Protein AF-A0A4Y2JVG7-F1 (afdb_monomer)

Foldseek 3Di:
DDDDDDDDDDDPPDPDDPDDPVPDPDPQVQLVVQLVVVVVVCVVVVNDDDPDDDDVVSSVVSVVVVVVVVCCVQPVVVVVCQVVVHDDDCPDPCNVVPDPPDPDDPPDDPPPPDPPPDDDDDDDDDDDDD

Radius of gyration: 26.89 Å; Cα contacts (8 Å, |Δi|>4): 43; chains: 1; bounding box: 66×31×99 Å

pLDDT: mean 71.28, std 19.64, range [32.78, 94.44]

Organism: Araneus ventricosus (NCBI:txid182803)

Solvent-accessible surface area (backbone atoms only — not comparable to full-atom values): 8870 Å² total; per-residue (Å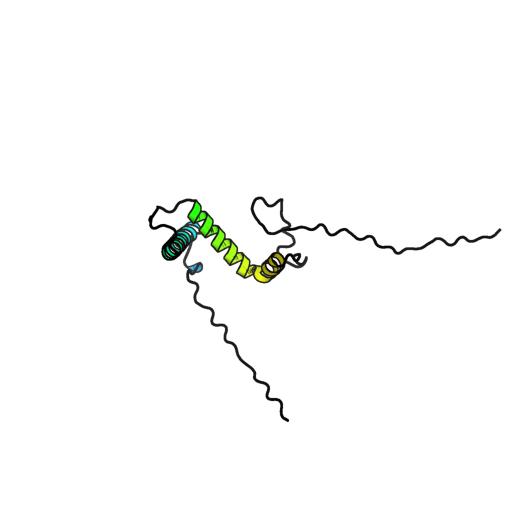²): 134,87,86,80,86,81,84,82,83,79,79,83,79,77,75,81,65,96,71,66,64,89,82,49,96,39,69,70,59,46,27,51,54,44,21,53,51,50,51,52,53,36,40,76,71,68,60,59,88,75,88,68,78,92,50,73,65,44,38,50,50,29,46,51,50,51,51,54,50,54,43,47,76,76,37,45,70,52,52,55,33,46,77,70,73,42,80,75,56,84,86,41,90,65,47,84,64,58,78,66,88,65,89,83,55,94,81,71,85,79,71,80,72,77,83,80,86,74,88,88,85,81,83,83,80,86,78,87,85,134

Secondary structure (DSSP, 8-state):
--------------PPPSS-GGG-S-HHHHHHHHHHHHHHHHHHTTS--------HHHHHHHHHHHHHHHHHHHHHHHHHHHHTTPPPPTTSTTTTT--SS-SS------------------PPP-----

Mean predicted aligned error: 15.97 Å

Structure (mmCIF, N/CA/C/O backbone):
data_AF-A0A4Y2JVG7-F1
#
_entry.id   AF-A0A4Y2JVG7-F1
#
loop_
_atom_site.group_PDB
_atom_site.id
_atom_site.type_symbol
_atom_site.label_atom_id
_atom_site.label_alt_id
_atom_site.label_comp_id
_atom_site.label_asym_id
_atom_site.label_entity_id
_atom_site.label_seq_id
_atom_site.pdbx_PDB_ins_code
_atom_site.Cartn_x
_atom_site.Cartn_y
_atom_site.Cartn_z
_atom_site.occupancy
_atom_site.B_iso_or_equiv
_atom_site.auth_seq_id
_atom_site.auth_comp_id
_atom_site.auth_asym_id
_atom_site.auth_atom_id
_atom_site.pdbx_PDB_model_num
ATOM 1 N N . MET A 1 1 ? -53.979 -2.492 10.052 1.00 49.50 1 MET A N 1
ATOM 2 C CA . MET A 1 1 ? -52.982 -2.193 9.001 1.00 49.50 1 MET A CA 1
ATOM 3 C C . MET A 1 1 ? -51.950 -3.312 9.023 1.00 49.50 1 MET A C 1
ATOM 5 O O . MET A 1 1 ? -51.462 -3.612 10.101 1.00 49.50 1 MET A O 1
ATOM 9 N N . GLN A 1 2 ? -51.713 -4.004 7.905 1.00 56.25 2 GLN A N 1
ATOM 10 C CA . GLN A 1 2 ? -50.769 -5.131 7.835 1.00 56.25 2 GLN A CA 1
ATOM 11 C C . GLN A 1 2 ? -49.367 -4.624 7.487 1.00 56.25 2 GLN A C 1
ATOM 13 O O . GLN A 1 2 ? -49.183 -3.937 6.484 1.00 56.25 2 GLN A O 1
ATOM 18 N N . GLU A 1 3 ? -48.391 -4.964 8.321 1.00 63.50 3 GLU A N 1
ATOM 19 C CA . GLU A 1 3 ? -46.982 -4.636 8.122 1.00 63.50 3 GLU A CA 1
ATOM 20 C C . GLU A 1 3 ? -46.380 -5.598 7.080 1.00 63.50 3 GLU A C 1
ATOM 22 O O . GLU A 1 3 ? -46.311 -6.808 7.295 1.00 63.50 3 GLU A O 1
ATOM 27 N N . LYS A 1 4 ? -45.980 -5.081 5.912 1.00 67.25 4 LYS A N 1
ATOM 28 C CA . LYS A 1 4 ? -45.273 -5.862 4.885 1.00 67.25 4 LYS A CA 1
ATOM 29 C C . LYS A 1 4 ? -43.770 -5.784 5.142 1.00 67.25 4 LYS A C 1
ATOM 31 O O . LYS A 1 4 ? -43.153 -4.756 4.881 1.00 67.25 4 LYS A O 1
ATOM 36 N N . ARG A 1 5 ? -43.169 -6.882 5.609 1.00 63.94 5 ARG A N 1
ATOM 37 C CA . ARG A 1 5 ? -41.706 -7.023 5.662 1.00 63.94 5 ARG A CA 1
ATOM 38 C C . ARG A 1 5 ? -41.156 -7.272 4.259 1.00 63.94 5 ARG A C 1
ATOM 40 O O . ARG A 1 5 ? -41.492 -8.273 3.633 1.00 63.94 5 ARG A O 1
ATOM 47 N N . ILE A 1 6 ? -40.299 -6.372 3.786 1.00 73.44 6 ILE A N 1
ATOM 48 C CA . ILE A 1 6 ? -39.550 -6.527 2.535 1.00 73.44 6 ILE A CA 1
ATOM 49 C C . ILE A 1 6 ? -38.170 -7.076 2.896 1.00 73.44 6 ILE A C 1
ATOM 51 O O . ILE A 1 6 ? -37.412 -6.427 3.613 1.00 73.44 6 ILE A O 1
ATOM 55 N N . VAL A 1 7 ? -37.848 -8.275 2.413 1.00 70.00 7 VAL A N 1
ATOM 56 C CA . VAL A 1 7 ? -36.519 -8.875 2.569 1.00 70.00 7 VAL A CA 1
ATOM 57 C C . VAL A 1 7 ? -35.745 -8.644 1.276 1.00 70.00 7 VAL A C 1
ATOM 59 O O . VAL A 1 7 ? -35.986 -9.310 0.271 1.00 70.00 7 VAL A O 1
ATOM 62 N N . VAL A 1 8 ? -34.825 -7.681 1.290 1.00 76.44 8 VAL A N 1
ATOM 63 C CA . VAL A 1 8 ? -33.941 -7.400 0.153 1.00 76.44 8 VAL A CA 1
ATOM 64 C C . VAL A 1 8 ? -32.735 -8.331 0.232 1.00 76.44 8 VAL A C 1
ATOM 66 O O . VAL A 1 8 ? -31.965 -8.273 1.187 1.00 76.44 8 VAL A O 1
ATOM 69 N N . HIS A 1 9 ? -32.567 -9.188 -0.773 1.00 63.81 9 HIS A N 1
ATOM 70 C CA . HIS A 1 9 ? -31.350 -9.976 -0.936 1.00 63.81 9 HIS A CA 1
ATOM 71 C C . HIS A 1 9 ? -30.361 -9.150 -1.757 1.00 63.81 9 HIS A C 1
ATOM 73 O O . HIS A 1 9 ? -30.494 -9.032 -2.972 1.00 63.81 9 HIS A O 1
ATOM 79 N N . THR A 1 10 ? -29.384 -8.539 -1.094 1.00 67.94 10 THR A N 1
ATOM 80 C CA . THR A 1 10 ? -28.276 -7.863 -1.773 1.00 67.94 10 THR A CA 1
ATOM 81 C C . THR A 1 10 ? -27.216 -8.900 -2.131 1.00 67.94 10 THR A C 1
ATOM 83 O O . THR A 1 10 ? -26.487 -9.372 -1.257 1.00 67.94 10 THR A O 1
ATOM 86 N N . ALA A 1 11 ? -27.127 -9.273 -3.405 1.00 68.38 11 ALA A N 1
ATOM 87 C CA . ALA A 1 11 ? -25.983 -10.024 -3.901 1.00 68.38 11 ALA A CA 1
ATOM 88 C C . ALA A 1 11 ? -24.761 -9.091 -3.935 1.00 68.38 11 ALA A C 1
ATOM 90 O O . ALA A 1 11 ? -24.757 -8.096 -4.658 1.00 68.38 11 ALA A O 1
ATOM 91 N N . ILE A 1 12 ? -23.735 -9.394 -3.137 1.00 68.25 12 ILE A N 1
ATOM 92 C CA . ILE A 1 12 ? -22.438 -8.720 -3.235 1.00 68.25 12 ILE A CA 1
ATOM 93 C C . ILE A 1 12 ? -21.729 -9.332 -4.442 1.00 68.25 12 ILE A C 1
ATOM 95 O O . ILE A 1 12 ? -21.134 -10.405 -4.339 1.00 68.25 12 ILE A O 1
ATOM 99 N N . VAL A 1 13 ? -21.835 -8.679 -5.597 1.00 67.44 13 VAL A N 1
ATOM 100 C CA . VAL A 1 13 ? -20.993 -9.002 -6.750 1.00 67.44 13 VAL A CA 1
ATOM 101 C C . VAL A 1 13 ? -19.580 -8.569 -6.379 1.00 67.44 13 VAL A C 1
ATOM 103 O O . VAL A 1 13 ? -19.334 -7.391 -6.131 1.00 67.44 13 VAL A O 1
ATOM 106 N N . LYS A 1 14 ? -18.666 -9.530 -6.242 1.00 67.38 14 LYS A N 1
ATOM 107 C CA . LYS A 1 14 ? -17.244 -9.219 -6.122 1.00 67.38 14 LYS A CA 1
ATOM 108 C C . LYS A 1 14 ? -16.735 -8.962 -7.532 1.00 67.38 14 LYS A C 1
ATOM 110 O O . LYS A 1 14 ? -16.762 -9.882 -8.342 1.00 67.38 14 LYS A O 1
ATOM 115 N N . ASP A 1 15 ? -16.328 -7.730 -7.813 1.00 74.25 15 ASP A N 1
ATOM 116 C CA . ASP A 1 15 ? -15.640 -7.415 -9.061 1.00 74.25 15 ASP A CA 1
ATOM 117 C C . ASP A 1 15 ? -14.340 -8.220 -9.149 1.00 74.25 15 ASP A C 1
ATOM 119 O O . ASP A 1 15 ? -13.631 -8.392 -8.148 1.00 74.25 15 ASP A O 1
ATOM 123 N N . ASP A 1 16 ? -14.027 -8.710 -10.348 1.00 75.94 16 ASP A N 1
ATOM 124 C CA . ASP A 1 16 ? -12.757 -9.382 -10.592 1.00 75.94 16 ASP A CA 1
ATOM 125 C C . ASP A 1 16 ? -11.599 -8.401 -10.338 1.00 75.94 16 ASP A C 1
ATOM 127 O O . ASP A 1 16 ? -11.632 -7.252 -10.800 1.00 75.94 16 ASP A O 1
ATOM 131 N N . PRO A 1 17 ? -10.557 -8.815 -9.595 1.00 78.25 17 PRO A N 1
ATOM 132 C CA . PRO A 1 17 ? -9.455 -7.927 -9.273 1.00 78.25 17 PRO A CA 1
ATOM 133 C C . PRO A 1 17 ? -8.698 -7.535 -10.545 1.00 78.25 17 PRO A C 1
ATOM 135 O O . PRO A 1 17 ? -8.328 -8.383 -11.355 1.00 78.25 17 PRO A O 1
ATOM 138 N N . LEU A 1 18 ? -8.383 -6.241 -10.677 1.00 77.62 18 LEU A N 1
ATOM 139 C CA . LEU A 1 18 ? -7.604 -5.707 -11.804 1.00 77.62 18 LEU A CA 1
ATOM 140 C C . LEU A 1 18 ? -6.251 -6.425 -11.975 1.00 77.62 18 LEU A C 1
ATOM 142 O O . LEU A 1 18 ? -5.752 -6.572 -13.090 1.00 77.62 18 LEU A O 1
ATOM 146 N N . ILE A 1 19 ? -5.654 -6.865 -10.863 1.00 84.88 19 ILE A N 1
ATOM 147 C CA . ILE A 1 19 ? -4.429 -7.663 -10.839 1.00 84.88 19 ILE A CA 1
ATOM 148 C C . ILE A 1 19 ? -4.676 -8.893 -9.968 1.00 84.88 19 ILE A C 1
ATOM 150 O O . ILE A 1 19 ? -4.742 -8.796 -8.744 1.00 84.88 19 ILE A O 1
ATOM 154 N N . ASP A 1 20 ? -4.771 -10.055 -10.606 1.00 86.88 20 ASP A N 1
ATOM 155 C CA . ASP A 1 20 ? -4.831 -11.339 -9.913 1.00 86.88 20 ASP A CA 1
ATOM 156 C C . ASP A 1 20 ? -3.431 -11.757 -9.436 1.00 86.88 20 ASP A C 1
ATOM 158 O O . ASP A 1 20 ? -2.563 -12.136 -10.229 1.00 86.88 20 ASP A O 1
ATOM 162 N N . ILE A 1 21 ? -3.226 -11.683 -8.119 1.00 88.31 21 ILE A N 1
ATOM 163 C CA . ILE A 1 21 ? -1.964 -11.997 -7.437 1.00 88.31 21 ILE A CA 1
ATOM 164 C C . ILE A 1 21 ? -1.564 -13.462 -7.659 1.00 88.31 21 ILE A C 1
ATOM 166 O O . ILE A 1 21 ? -0.374 -13.758 -7.767 1.00 88.31 21 ILE A O 1
ATOM 170 N N . SER A 1 22 ? -2.535 -14.375 -7.785 1.00 88.50 22 SER A N 1
ATOM 171 C CA . SER A 1 22 ? -2.281 -15.820 -7.894 1.00 88.50 22 SER A CA 1
ATOM 172 C C . SER A 1 22 ? -1.490 -16.199 -9.152 1.00 88.50 22 SER A C 1
ATOM 174 O O . SER A 1 22 ? -0.816 -17.227 -9.197 1.00 88.50 22 SER A O 1
ATOM 176 N N . ARG A 1 23 ? -1.499 -15.325 -10.165 1.00 90.00 23 ARG A N 1
ATOM 177 C CA . ARG A 1 23 ? -0.779 -15.502 -11.434 1.00 90.00 23 ARG A CA 1
ATOM 178 C C . ARG A 1 23 ? 0.708 -15.165 -11.340 1.00 90.00 23 ARG A C 1
ATOM 180 O O . ARG A 1 23 ? 1.451 -15.385 -12.301 1.00 90.00 23 ARG A O 1
ATOM 187 N N . PHE A 1 24 ? 1.159 -14.612 -10.216 1.00 91.38 24 PHE A N 1
ATOM 188 C CA . PHE A 1 24 ? 2.535 -14.180 -10.017 1.00 91.38 24 PHE A CA 1
ATOM 189 C C . PHE A 1 24 ? 3.268 -15.121 -9.066 1.00 91.38 24 PHE A C 1
ATOM 191 O O . PHE A 1 24 ? 2.940 -15.229 -7.895 1.00 91.38 24 PHE A O 1
ATOM 198 N N . ASN A 1 25 ? 4.344 -15.735 -9.558 1.00 90.38 25 ASN A N 1
ATOM 199 C CA . ASN A 1 25 ? 5.230 -16.577 -8.746 1.00 90.38 25 ASN A CA 1
ATOM 200 C C . ASN A 1 25 ? 6.436 -15.804 -8.163 1.00 90.38 25 ASN A C 1
ATOM 202 O O . ASN A 1 25 ? 7.400 -16.387 -7.681 1.00 90.38 25 ASN A O 1
ATOM 206 N N . SER A 1 26 ? 6.451 -14.473 -8.289 1.00 93.75 26 SER A N 1
ATOM 207 C CA . SER A 1 26 ? 7.543 -13.623 -7.805 1.00 93.75 26 SER A CA 1
ATOM 208 C C . SER A 1 26 ? 7.005 -12.265 -7.388 1.00 93.75 26 SER A C 1
ATOM 210 O O . SER A 1 26 ? 6.391 -11.564 -8.198 1.00 93.75 26 SER A O 1
ATOM 212 N N . LEU A 1 27 ? 7.312 -11.868 -6.150 1.00 92.12 27 LEU A N 1
ATOM 213 C CA . LEU A 1 27 ? 6.976 -10.547 -5.628 1.00 92.12 27 LEU A CA 1
ATOM 214 C C . LEU A 1 27 ? 7.578 -9.443 -6.503 1.00 92.12 27 LEU A C 1
ATOM 216 O O . LEU A 1 27 ? 6.882 -8.515 -6.890 1.00 92.12 27 LEU A O 1
ATOM 220 N N . THR A 1 28 ? 8.841 -9.569 -6.914 1.00 92.62 28 THR A N 1
ATOM 221 C CA . THR A 1 28 ? 9.490 -8.578 -7.785 1.00 92.62 28 THR A CA 1
ATOM 222 C C . THR A 1 28 ? 8.754 -8.411 -9.114 1.00 92.62 28 THR A C 1
ATOM 224 O O . THR A 1 28 ? 8.622 -7.294 -9.613 1.00 92.62 28 THR A O 1
ATOM 227 N N . ARG A 1 29 ? 8.253 -9.510 -9.696 1.00 93.00 29 ARG A N 1
ATOM 228 C CA . ARG A 1 29 ? 7.472 -9.457 -10.939 1.00 93.00 29 ARG A CA 1
ATOM 229 C C . ARG A 1 29 ? 6.129 -8.764 -10.720 1.00 93.00 29 ARG A C 1
ATOM 231 O O . ARG A 1 29 ? 5.763 -7.928 -11.541 1.00 93.00 29 ARG A O 1
ATOM 238 N N . LEU A 1 30 ? 5.440 -9.082 -9.623 1.00 94.44 30 LEU A N 1
ATOM 239 C CA . LEU A 1 30 ? 4.197 -8.418 -9.229 1.00 94.44 30 LEU A CA 1
ATOM 240 C C . LEU A 1 30 ? 4.416 -6.908 -9.071 1.00 94.44 30 LEU A C 1
ATOM 242 O O . LEU A 1 30 ? 3.757 -6.125 -9.747 1.00 94.44 30 LEU A O 1
ATOM 246 N N . LEU A 1 31 ? 5.401 -6.507 -8.262 1.00 93.38 31 LEU A N 1
ATOM 247 C CA . LEU A 1 31 ? 5.705 -5.101 -7.989 1.00 93.38 31 LEU A CA 1
ATOM 248 C C . LEU A 1 31 ? 6.032 -4.321 -9.262 1.00 93.38 31 LEU A C 1
ATOM 250 O O . LEU A 1 31 ? 5.536 -3.214 -9.439 1.00 93.38 31 LEU A O 1
ATOM 254 N N . ARG A 1 32 ? 6.807 -4.901 -10.188 1.00 92.12 32 ARG A N 1
ATOM 255 C CA . ARG A 1 32 ? 7.106 -4.256 -11.477 1.00 92.12 32 ARG A CA 1
ATOM 256 C C . ARG A 1 32 ? 5.852 -4.033 -12.317 1.00 92.12 32 ARG A C 1
ATOM 258 O O . ARG A 1 32 ? 5.672 -2.943 -12.849 1.00 92.12 32 ARG A O 1
ATOM 265 N N . VAL A 1 33 ? 4.988 -5.044 -12.439 1.00 92.00 33 VAL A N 1
ATOM 266 C CA . VAL A 1 33 ? 3.741 -4.924 -13.214 1.00 92.00 33 VAL A CA 1
ATOM 267 C C . VAL A 1 33 ? 2.807 -3.894 -12.584 1.00 92.00 33 VAL A C 1
ATOM 269 O O . VAL A 1 33 ? 2.276 -3.041 -13.291 1.00 92.00 33 VAL A O 1
ATOM 272 N N . THR A 1 34 ? 2.661 -3.915 -11.260 1.00 92.94 34 THR A N 1
ATOM 273 C CA . THR A 1 34 ? 1.868 -2.919 -10.535 1.00 92.94 34 THR A CA 1
ATOM 274 C C . THR A 1 34 ? 2.443 -1.513 -10.700 1.00 92.94 34 THR A C 1
ATOM 276 O O . THR A 1 34 ? 1.686 -0.593 -10.981 1.00 92.94 34 THR A O 1
ATOM 279 N N . ALA A 1 35 ? 3.762 -1.336 -10.617 1.00 91.62 35 ALA A N 1
ATOM 280 C CA . ALA A 1 35 ? 4.406 -0.039 -10.814 1.00 91.62 35 ALA A CA 1
ATOM 281 C C . ALA A 1 35 ? 4.157 0.520 -12.227 1.00 91.62 35 ALA A C 1
ATOM 283 O O . ALA A 1 35 ? 3.831 1.696 -12.375 1.00 91.62 35 ALA A O 1
ATOM 284 N N . TYR A 1 36 ? 4.208 -0.321 -13.268 1.00 89.75 36 TYR A N 1
ATOM 285 C CA . TYR A 1 36 ? 3.822 0.098 -14.621 1.00 89.75 36 TYR A CA 1
ATOM 286 C C . TYR A 1 36 ? 2.345 0.498 -14.720 1.00 89.75 36 TYR A C 1
ATOM 288 O O . TYR A 1 36 ? 2.031 1.493 -15.375 1.00 89.75 36 TYR A O 1
ATOM 296 N N . ALA A 1 37 ? 1.445 -0.238 -14.065 1.00 89.56 37 ALA A N 1
ATOM 297 C CA . ALA A 1 37 ? 0.026 0.105 -14.031 1.00 89.56 37 ALA A CA 1
ATOM 298 C C . ALA A 1 37 ? -0.221 1.445 -13.312 1.00 89.56 37 ALA A C 1
ATOM 300 O O . ALA A 1 37 ? -0.957 2.287 -13.823 1.00 89.56 37 ALA A O 1
ATOM 301 N N . LEU A 1 38 ? 0.438 1.684 -12.174 1.00 87.44 38 LEU A N 1
ATOM 302 C CA . LEU A 1 38 ? 0.349 2.944 -11.428 1.00 87.44 38 LEU A CA 1
ATOM 303 C C . LEU A 1 38 ? 0.911 4.124 -12.228 1.00 87.44 38 LEU A C 1
ATOM 305 O O . LEU A 1 38 ? 0.271 5.171 -12.302 1.00 87.44 38 LEU A O 1
ATOM 309 N N . LEU A 1 39 ? 2.051 3.940 -12.901 1.00 86.06 39 LEU A N 1
ATOM 310 C CA . LEU A 1 39 ? 2.606 4.936 -13.819 1.00 86.06 39 LEU A CA 1
ATOM 311 C C . LEU A 1 39 ? 1.631 5.268 -14.948 1.00 86.06 39 LEU A C 1
ATOM 313 O O . LEU A 1 39 ? 1.432 6.437 -15.271 1.00 86.06 39 LEU A O 1
ATOM 317 N N . PHE A 1 40 ? 1.010 4.252 -15.546 1.00 85.75 40 PHE A N 1
ATOM 318 C CA . PHE A 1 40 ? 0.014 4.453 -16.592 1.00 85.75 40 PHE A CA 1
ATOM 319 C C . PHE A 1 40 ? -1.188 5.257 -16.078 1.00 85.75 40 PHE A C 1
ATOM 321 O O . PHE A 1 40 ? -1.571 6.245 -16.701 1.00 85.75 40 PHE A O 1
ATOM 328 N N . LEU A 1 41 ? -1.724 4.908 -14.906 1.00 85.94 41 LEU A N 1
ATOM 329 C CA . LEU A 1 41 ? -2.806 5.660 -14.265 1.00 85.94 41 LEU A CA 1
ATOM 330 C C . LEU A 1 41 ? -2.394 7.107 -13.947 1.00 85.94 41 LEU A C 1
ATOM 332 O O . LEU A 1 41 ? -3.174 8.035 -14.158 1.00 85.94 41 LEU A O 1
ATOM 336 N N . GLY A 1 42 ? -1.155 7.323 -13.500 1.00 83.25 42 GLY A N 1
ATOM 337 C CA . GLY A 1 42 ? -0.590 8.655 -13.277 1.00 83.25 42 GLY A CA 1
ATOM 338 C C . GLY A 1 42 ? -0.538 9.497 -14.555 1.00 83.25 42 GLY A C 1
ATOM 339 O O . GLY A 1 42 ? -0.916 10.670 -14.526 1.00 83.25 42 GLY A O 1
ATOM 340 N N . LYS A 1 43 ? -0.158 8.886 -15.685 1.00 81.81 43 LYS A N 1
ATOM 341 C CA . LYS A 1 43 ? -0.167 9.536 -17.006 1.00 81.81 43 LYS A CA 1
ATOM 342 C C . LYS A 1 43 ? -1.575 9.925 -17.446 1.00 81.81 43 LYS A C 1
ATOM 344 O O . LYS A 1 43 ? -1.758 11.034 -17.940 1.00 81.81 43 LYS A O 1
ATOM 349 N N . LEU A 1 44 ? -2.572 9.063 -17.221 1.00 81.12 44 LEU A N 1
ATOM 350 C CA . LEU A 1 44 ? -3.976 9.404 -17.487 1.00 81.12 44 LEU A CA 1
ATOM 351 C C . LEU A 1 44 ? -4.450 10.588 -16.629 1.00 81.12 44 LEU A C 1
ATOM 353 O O . LEU A 1 44 ? -5.236 11.408 -17.090 1.00 81.12 44 LEU A O 1
ATOM 357 N N . GLY A 1 45 ? -3.936 10.709 -15.402 1.00 76.81 45 GLY A N 1
ATOM 358 C CA . GLY A 1 45 ? -4.217 11.815 -14.484 1.00 76.81 45 GLY A CA 1
ATOM 359 C C . GLY A 1 45 ? -3.407 13.098 -14.721 1.00 76.81 45 GLY A C 1
ATOM 360 O O . GLY A 1 45 ? -3.402 13.964 -13.849 1.00 76.81 45 GLY A O 1
ATOM 361 N N . GLY A 1 46 ? -2.683 13.224 -15.842 1.00 74.62 46 GLY A N 1
ATOM 362 C CA . GLY A 1 46 ? -1.907 14.423 -16.189 1.00 74.62 46 GLY A CA 1
ATOM 363 C C . GLY A 1 46 ? -0.570 14.579 -15.451 1.00 74.62 46 GLY A C 1
ATOM 364 O O . GLY A 1 46 ? 0.083 15.618 -15.571 1.00 74.62 46 GLY A O 1
ATOM 365 N N . LYS A 1 47 ? -0.119 13.564 -14.701 1.00 66.19 47 LYS A N 1
ATOM 366 C CA . LYS A 1 47 ? 1.172 13.585 -13.998 1.00 66.19 47 LYS A CA 1
ATOM 367 C C . LYS A 1 47 ? 2.306 13.214 -14.958 1.00 66.19 47 LYS A C 1
ATOM 369 O O . LYS A 1 47 ? 2.769 12.082 -14.974 1.00 66.19 47 LYS A O 1
ATOM 374 N N . SER A 1 48 ? 2.776 14.202 -15.721 1.00 61.44 48 SER A N 1
ATOM 375 C CA . SER A 1 48 ? 3.927 14.139 -16.641 1.00 61.44 48 SER A CA 1
ATOM 376 C C . SER A 1 48 ? 3.810 13.144 -17.812 1.00 61.44 48 SER A C 1
ATOM 378 O O . SER A 1 48 ? 3.302 12.033 -17.700 1.00 61.44 48 SER A O 1
ATOM 380 N N . THR A 1 49 ? 4.311 13.547 -18.978 1.00 59.00 49 THR A N 1
ATOM 381 C CA . THR A 1 49 ? 4.249 12.775 -20.232 1.00 59.00 49 THR A CA 1
ATOM 382 C C . THR A 1 49 ? 5.505 11.945 -20.499 1.00 59.00 49 THR A C 1
ATOM 384 O O . THR A 1 49 ? 5.559 11.218 -21.492 1.00 59.00 49 THR A O 1
ATOM 387 N N . GLN A 1 50 ? 6.525 12.025 -19.638 1.00 60.41 50 GLN A N 1
ATOM 388 C CA . GLN A 1 50 ? 7.767 11.297 -19.867 1.00 60.41 50 GLN A CA 1
ATOM 389 C C . GLN A 1 50 ? 7.600 9.820 -19.507 1.00 60.41 50 GLN A C 1
ATOM 391 O O . GLN A 1 50 ? 7.296 9.435 -18.379 1.00 60.41 50 GLN A O 1
ATOM 396 N N . THR A 1 51 ? 7.794 8.966 -20.508 1.00 59.88 51 THR A N 1
ATOM 397 C CA . THR A 1 51 ? 7.959 7.528 -20.313 1.00 59.88 51 THR A CA 1
ATOM 398 C C . THR A 1 51 ? 9.375 7.282 -19.817 1.00 59.88 51 THR A C 1
ATOM 400 O O . THR A 1 51 ? 10.287 7.063 -20.607 1.00 59.88 51 THR A O 1
ATOM 403 N N . CYS A 1 52 ? 9.558 7.369 -18.505 1.00 63.03 52 CYS A N 1
ATOM 404 C CA . CYS A 1 52 ? 10.822 7.033 -17.867 1.00 63.03 52 CYS A CA 1
ATOM 405 C C . CYS A 1 52 ? 10.916 5.518 -17.605 1.00 63.03 52 CYS A C 1
ATOM 407 O O . CYS A 1 52 ? 9.885 4.850 -17.455 1.00 63.03 52 CYS A O 1
ATOM 409 N N . PRO A 1 53 ? 12.137 4.956 -17.543 1.00 74.62 53 PRO A N 1
ATOM 410 C CA . PRO A 1 53 ? 12.363 3.626 -16.988 1.00 74.62 53 PRO A CA 1
ATOM 411 C C . PRO A 1 53 ? 11.815 3.527 -15.560 1.00 74.62 53 PRO A C 1
ATOM 413 O O . PRO A 1 53 ? 11.773 4.526 -14.848 1.00 74.62 53 PRO A O 1
ATOM 416 N N . LEU A 1 54 ? 11.430 2.320 -15.138 1.00 79.31 54 LEU A N 1
ATOM 417 C CA . LEU A 1 54 ? 10.975 2.061 -13.772 1.00 79.31 54 LEU A CA 1
ATOM 418 C C . LEU A 1 54 ? 12.101 2.422 -12.783 1.00 79.31 54 LEU A C 1
ATOM 420 O O . LEU A 1 54 ? 13.155 1.780 -12.805 1.00 79.31 54 LEU A O 1
ATOM 424 N N . VAL A 1 55 ? 11.906 3.439 -11.943 1.00 85.00 55 VAL A N 1
ATOM 425 C CA . VAL A 1 55 ? 12.860 3.831 -10.898 1.00 85.00 55 VAL A CA 1
ATOM 426 C C . VAL A 1 55 ? 12.505 3.077 -9.607 1.00 85.00 55 VAL A C 1
ATOM 428 O O . VAL A 1 55 ? 11.455 2.445 -9.463 1.00 85.00 55 VAL A O 1
ATOM 431 N N . ALA A 1 56 ? 13.424 3.071 -8.641 1.00 87.06 56 ALA A N 1
ATOM 432 C CA . ALA A 1 56 ? 13.186 2.449 -7.340 1.00 87.06 56 ALA A CA 1
ATOM 433 C C . ALA A 1 56 ? 11.968 3.052 -6.611 1.00 87.06 56 ALA A C 1
ATOM 435 O O . ALA A 1 56 ? 11.307 2.346 -5.854 1.00 87.06 56 ALA A O 1
ATOM 436 N N . ALA A 1 57 ? 11.654 4.328 -6.863 1.00 87.06 57 ALA A N 1
ATOM 437 C CA . ALA A 1 57 ? 10.535 5.023 -6.237 1.00 87.06 57 ALA A CA 1
ATOM 438 C C . ALA A 1 57 ? 9.179 4.411 -6.622 1.00 87.06 57 ALA A C 1
ATOM 440 O O . ALA A 1 57 ? 8.361 4.160 -5.741 1.00 87.06 57 ALA A O 1
ATOM 441 N N . GLU A 1 58 ? 8.959 4.097 -7.900 1.00 88.00 58 GLU A N 1
ATOM 442 C CA . GLU A 1 58 ? 7.701 3.505 -8.367 1.00 88.00 58 GLU A CA 1
ATOM 443 C C . GLU A 1 58 ? 7.540 2.063 -7.879 1.00 88.00 58 GLU A C 1
ATOM 445 O O . GLU A 1 58 ? 6.427 1.616 -7.606 1.00 88.00 58 GLU A O 1
ATOM 450 N N . ILE A 1 59 ? 8.647 1.330 -7.723 1.00 91.25 59 ILE A N 1
ATOM 451 C CA . ILE A 1 59 ? 8.619 -0.004 -7.110 1.00 91.25 59 ILE A CA 1
ATOM 452 C C . ILE A 1 59 ? 8.213 0.102 -5.635 1.00 91.25 59 ILE A C 1
ATOM 454 O O . ILE A 1 59 ? 7.375 -0.677 -5.184 1.00 91.25 59 ILE A O 1
ATOM 458 N N . SER A 1 60 ? 8.762 1.069 -4.893 1.00 90.75 60 SER A N 1
ATOM 459 C CA . SER A 1 60 ? 8.368 1.316 -3.500 1.00 90.75 60 SER A CA 1
ATOM 460 C C . SER A 1 60 ? 6.908 1.761 -3.374 1.00 90.75 60 SER A C 1
ATOM 462 O O . SER A 1 60 ? 6.221 1.330 -2.452 1.00 90.75 60 SER A O 1
ATOM 464 N N . GLU A 1 61 ? 6.404 2.572 -4.306 1.00 89.88 61 GLU A N 1
ATOM 465 C CA . GLU A 1 61 ? 4.988 2.959 -4.339 1.00 89.88 61 GLU A CA 1
ATOM 466 C C . GLU A 1 61 ? 4.079 1.747 -4.599 1.00 89.88 61 GLU A C 1
ATOM 468 O O . GLU A 1 61 ? 3.061 1.572 -3.927 1.00 89.88 61 GLU A O 1
ATOM 473 N N . ALA A 1 62 ? 4.470 0.862 -5.521 1.00 91.88 62 ALA A N 1
ATOM 474 C CA . ALA A 1 62 ? 3.752 -0.383 -5.775 1.00 91.88 62 ALA A CA 1
ATOM 475 C C . ALA A 1 62 ? 3.754 -1.325 -4.560 1.00 91.88 62 ALA A C 1
ATOM 477 O O . ALA A 1 62 ? 2.755 -1.993 -4.291 1.00 91.88 62 ALA A O 1
ATOM 478 N N . GLU A 1 63 ? 4.852 -1.375 -3.808 1.00 92.88 63 GLU A N 1
ATOM 479 C CA . GLU A 1 63 ? 4.931 -2.143 -2.563 1.00 92.88 63 GLU A CA 1
ATOM 480 C C . GLU A 1 63 ? 3.991 -1.571 -1.498 1.00 92.88 63 GLU A C 1
ATOM 482 O O . GLU A 1 63 ? 3.210 -2.307 -0.890 1.00 92.88 63 GLU A O 1
ATOM 487 N N . GLU A 1 64 ? 4.001 -0.249 -1.315 1.00 91.06 64 GLU A N 1
ATOM 488 C CA . GLU A 1 64 ? 3.111 0.429 -0.375 1.00 91.06 64 GLU A CA 1
ATOM 489 C C 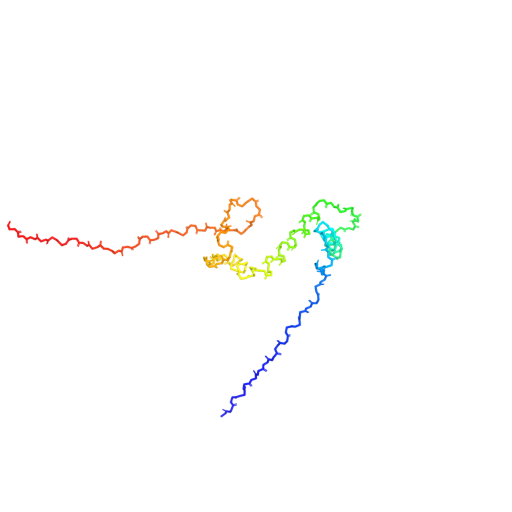. GLU A 1 64 ? 1.635 0.233 -0.749 1.00 91.06 64 GLU A C 1
ATOM 491 O O . GLU A 1 64 ? 0.790 0.042 0.131 1.00 91.06 64 GLU A O 1
ATOM 496 N N . PHE A 1 65 ? 1.315 0.238 -2.046 1.00 91.31 65 PHE A N 1
ATOM 497 C CA . PHE A 1 65 ? -0.022 -0.065 -2.546 1.00 91.31 65 PHE A CA 1
ATOM 498 C C . PHE A 1 65 ? -0.495 -1.448 -2.081 1.00 91.31 65 PHE A C 1
ATOM 500 O O . PHE A 1 65 ? -1.554 -1.554 -1.457 1.00 91.31 65 PHE A O 1
ATOM 507 N N . TRP A 1 66 ? 0.301 -2.496 -2.315 1.00 92.06 66 TRP A N 1
ATOM 508 C CA . TRP A 1 66 ? -0.059 -3.856 -1.908 1.00 92.06 66 TRP A CA 1
ATOM 509 C C . TRP A 1 66 ? -0.120 -4.016 -0.393 1.00 92.06 66 TRP A C 1
ATOM 511 O O . TRP A 1 66 ? -1.022 -4.676 0.117 1.00 92.06 66 TRP A O 1
ATOM 521 N N . MET A 1 67 ? 0.777 -3.362 0.342 1.00 90.06 67 MET A N 1
ATOM 522 C CA . MET A 1 67 ? 0.735 -3.357 1.801 1.00 90.06 67 MET A CA 1
ATOM 523 C C . MET A 1 67 ? -0.579 -2.753 2.314 1.00 90.06 67 MET A C 1
ATOM 525 O O . MET A 1 67 ? -1.258 -3.358 3.141 1.00 90.06 67 MET A O 1
ATOM 529 N N . LYS A 1 68 ? -0.990 -1.595 1.781 1.00 87.56 68 LYS A N 1
ATOM 530 C CA . LYS A 1 68 ? -2.277 -0.964 2.119 1.00 87.56 68 LYS A CA 1
ATOM 531 C C . LYS A 1 68 ? -3.464 -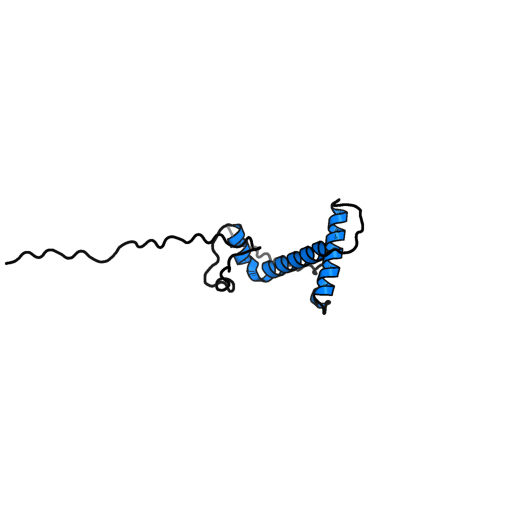1.850 1.750 1.00 87.56 68 LYS A C 1
ATOM 533 O O . LYS A 1 68 ? -4.416 -1.916 2.525 1.00 87.56 68 LYS A O 1
ATOM 538 N N . GLN A 1 69 ? -3.406 -2.517 0.601 1.00 88.12 69 GLN A N 1
ATOM 539 C CA . GLN A 1 69 ? -4.449 -3.428 0.141 1.00 88.12 69 GLN A CA 1
ATOM 540 C C . GLN A 1 69 ? -4.616 -4.614 1.103 1.00 88.12 69 GLN A C 1
ATOM 542 O O . GLN A 1 69 ? -5.697 -4.806 1.655 1.00 88.12 69 GLN A O 1
ATOM 547 N N . VAL A 1 70 ? -3.533 -5.337 1.404 1.00 88.75 70 VAL A N 1
ATOM 548 C CA . VAL A 1 70 ? -3.549 -6.486 2.328 1.00 88.75 70 VAL A CA 1
ATOM 549 C C . VAL A 1 70 ? -3.967 -6.062 3.736 1.00 88.75 70 VAL A C 1
ATOM 551 O O . VAL A 1 70 ? -4.736 -6.766 4.395 1.00 88.75 70 VAL A O 1
ATOM 554 N N . HIS A 1 71 ? -3.502 -4.897 4.196 1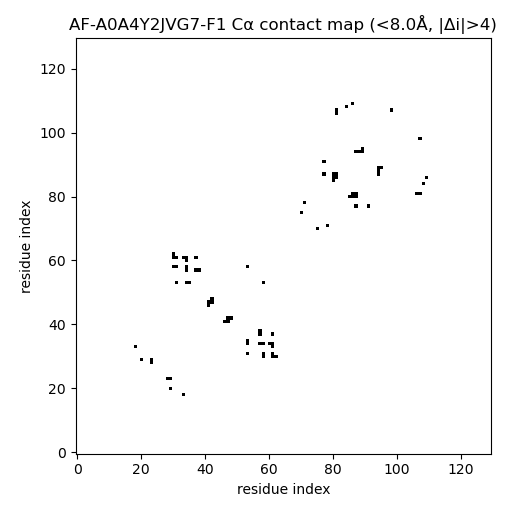.00 87.31 71 HIS A N 1
ATOM 555 C CA . HIS A 1 71 ? -3.910 -4.342 5.483 1.00 87.31 71 HIS A CA 1
ATOM 556 C C . HIS A 1 71 ? -5.417 -4.083 5.536 1.00 87.31 71 HIS A C 1
ATOM 558 O O . HIS A 1 71 ? -6.050 -4.456 6.518 1.00 87.31 71 HIS A O 1
ATOM 564 N N . ARG A 1 72 ? -6.004 -3.487 4.492 1.00 85.06 72 ARG A N 1
ATOM 565 C CA . ARG A 1 72 ? -7.459 -3.291 4.412 1.00 85.06 72 ARG A CA 1
ATOM 566 C C . ARG A 1 72 ? -8.205 -4.618 4.407 1.00 85.06 72 ARG A C 1
ATOM 568 O O . ARG A 1 72 ? -9.178 -4.752 5.128 1.00 85.06 72 ARG A O 1
ATOM 575 N N . GLU A 1 73 ? -7.728 -5.619 3.678 1.00 86.19 73 GLU A N 1
ATOM 576 C CA . GLU A 1 73 ? -8.389 -6.929 3.629 1.00 86.19 73 GLU A CA 1
ATOM 577 C C . GLU A 1 73 ? -8.422 -7.641 4.992 1.00 86.19 73 GLU A C 1
ATOM 579 O O . GLU A 1 73 ? -9.406 -8.302 5.317 1.00 86.19 73 GLU A O 1
ATOM 584 N N . HIS A 1 74 ? -7.371 -7.498 5.805 1.00 86.56 74 HIS A N 1
ATOM 585 C CA . HIS A 1 74 ? -7.223 -8.265 7.049 1.00 86.56 74 HIS A CA 1
ATOM 586 C C . HIS A 1 74 ? -7.528 -7.477 8.329 1.00 86.56 74 HIS A C 1
ATOM 588 O O . HIS A 1 74 ? -7.808 -8.098 9.359 1.00 86.56 74 HIS A O 1
ATOM 594 N N . PHE A 1 75 ? -7.447 -6.144 8.275 1.00 86.81 75 PHE A N 1
ATOM 595 C CA . PHE A 1 75 ? -7.494 -5.243 9.432 1.00 86.81 75 PHE A CA 1
ATOM 596 C C . PHE A 1 75 ? -8.360 -3.996 9.184 1.00 86.81 75 PHE A C 1
ATOM 598 O O . PHE A 1 75 ? -8.100 -2.935 9.754 1.00 86.81 75 PHE A O 1
ATOM 605 N N . ASP A 1 76 ? -9.386 -4.088 8.329 1.00 86.25 76 ASP A N 1
ATOM 606 C CA . ASP A 1 76 ? -10.283 -2.957 8.031 1.00 86.25 76 ASP A CA 1
ATOM 607 C C . ASP A 1 76 ? -10.889 -2.331 9.298 1.00 86.25 76 ASP A C 1
ATOM 609 O O . ASP A 1 76 ? -10.948 -1.106 9.449 1.00 86.25 76 ASP A O 1
ATOM 613 N N . PHE A 1 77 ? -11.282 -3.181 10.250 1.00 86.12 77 PHE A N 1
ATOM 614 C CA . PHE A 1 77 ? -11.854 -2.760 11.523 1.00 86.12 77 PHE A CA 1
ATOM 615 C C . PHE A 1 77 ? -10.869 -1.902 12.329 1.00 86.12 77 PHE A C 1
ATOM 617 O O . PHE A 1 77 ? -11.214 -0.812 12.795 1.00 86.12 77 PHE A O 1
ATOM 624 N N . GLU A 1 78 ? -9.629 -2.362 12.476 1.00 86.44 78 GLU A N 1
ATOM 625 C CA . GLU A 1 78 ? -8.578 -1.641 13.184 1.00 86.44 78 GLU A CA 1
ATOM 626 C C . GLU A 1 78 ? -8.188 -0.352 12.460 1.00 86.44 78 GLU A C 1
ATOM 628 O O . GLU A 1 78 ? -8.079 0.691 13.103 1.00 86.44 78 GLU A O 1
ATO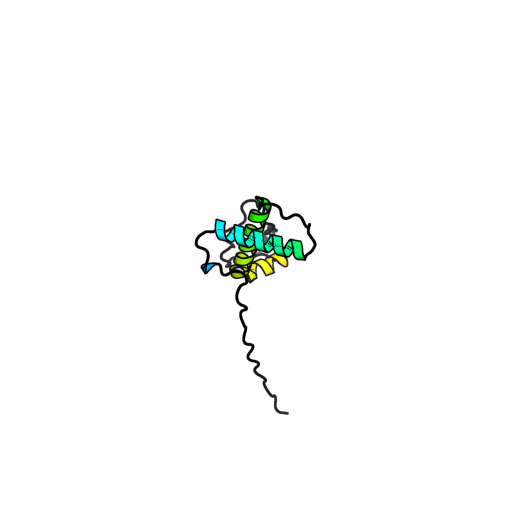M 633 N N . ILE A 1 79 ? -8.042 -0.390 11.132 1.00 85.75 79 ILE A N 1
ATOM 634 C CA . ILE A 1 79 ? -7.726 0.784 10.307 1.00 85.75 79 ILE A CA 1
ATOM 635 C C . ILE A 1 79 ? -8.814 1.847 10.451 1.00 85.75 79 ILE A C 1
ATOM 637 O O . ILE A 1 79 ? -8.510 3.020 10.667 1.00 85.75 79 ILE A O 1
ATOM 641 N N . THR A 1 80 ? -10.085 1.451 10.391 1.00 87.75 80 THR A N 1
ATOM 642 C CA . THR A 1 80 ? -11.221 2.363 10.554 1.00 87.75 80 THR A CA 1
ATOM 643 C C . THR A 1 80 ? -11.223 3.020 11.932 1.00 87.75 80 THR A C 1
ATOM 645 O O . THR A 1 80 ? -11.451 4.227 12.041 1.00 87.75 80 THR A O 1
ATOM 648 N N . ARG A 1 81 ? -10.926 2.266 12.997 1.00 85.88 81 ARG A N 1
ATOM 649 C CA . ARG A 1 81 ? -10.811 2.822 14.356 1.00 85.88 81 ARG A CA 1
ATOM 650 C C . ARG A 1 81 ? -9.629 3.774 14.492 1.00 85.88 81 ARG A C 1
ATOM 652 O O . ARG A 1 81 ? -9.801 4.869 15.025 1.00 85.88 81 ARG A O 1
ATOM 659 N N . LEU A 1 82 ? -8.467 3.401 13.962 1.00 85.44 82 LEU A N 1
ATOM 660 C CA . LEU A 1 82 ? -7.263 4.234 13.979 1.00 85.44 82 LEU A CA 1
ATOM 661 C C . LEU A 1 82 ? -7.467 5.544 13.209 1.00 85.44 82 LEU A C 1
ATOM 663 O O . LEU A 1 82 ? -7.109 6.605 13.717 1.00 85.44 82 LEU A O 1
ATOM 667 N N . ASN A 1 83 ? -8.121 5.501 12.045 1.00 84.25 83 ASN A N 1
ATOM 668 C CA . ASN A 1 83 ? -8.473 6.698 11.273 1.00 84.25 83 ASN A CA 1
ATOM 669 C C . ASN A 1 83 ? -9.435 7.629 12.030 1.00 84.25 83 ASN A C 1
ATOM 671 O O . ASN A 1 83 ? -9.397 8.841 11.840 1.00 84.25 83 ASN A O 1
ATOM 675 N N . ARG A 1 84 ? -10.268 7.080 12.923 1.00 85.69 84 ARG A N 1
ATOM 676 C CA . ARG A 1 84 ? -11.150 7.840 13.829 1.00 85.69 84 ARG A CA 1
ATOM 677 C C . ARG A 1 84 ? -10.454 8.287 15.123 1.00 85.69 84 ARG A C 1
ATOM 679 O O . ARG A 1 84 ? -11.116 8.813 16.012 1.00 85.69 84 ARG A O 1
ATOM 686 N N . GLY A 1 85 ? -9.147 8.053 15.264 1.00 82.00 85 GLY A N 1
ATOM 687 C CA . GLY A 1 85 ? -8.377 8.383 16.468 1.00 82.00 85 GLY A CA 1
ATOM 688 C C . GLY A 1 85 ? -8.663 7.482 17.675 1.00 82.00 85 GLY A C 1
ATOM 689 O O . GLY A 1 85 ? -8.287 7.820 18.795 1.00 82.00 85 GLY A O 1
ATOM 690 N N . GLN A 1 86 ? -9.331 6.344 17.474 1.00 82.25 86 GLN A N 1
ATOM 691 C CA . GLN A 1 86 ? -9.659 5.393 18.534 1.00 82.25 86 GLN A CA 1
ATOM 692 C C . GLN A 1 86 ? -8.530 4.373 18.736 1.00 82.25 86 GLN A C 1
ATOM 694 O O . GLN A 1 86 ? -7.804 4.026 17.805 1.00 82.25 86 GLN A O 1
ATOM 699 N N . GLN A 1 87 ? -8.411 3.849 19.957 1.00 82.19 87 GLN A N 1
ATOM 700 C CA . GLN A 1 87 ? -7.457 2.784 20.285 1.00 82.19 87 GLN A CA 1
ATOM 701 C C . GLN A 1 87 ? -7.901 1.434 19.703 1.00 82.19 87 GLN A C 1
ATOM 703 O O . GLN A 1 87 ? -9.096 1.152 19.627 1.00 82.19 87 GLN A O 1
ATOM 708 N N . ILE A 1 88 ? -6.948 0.577 19.340 1.00 84.06 88 ILE A N 1
ATOM 709 C CA . ILE A 1 88 ? -7.201 -0.806 18.897 1.00 84.06 88 ILE A CA 1
ATOM 710 C C . ILE A 1 88 ? -7.668 -1.639 20.113 1.00 84.06 88 ILE A C 1
ATOM 712 O O . ILE A 1 88 ? -7.232 -1.359 21.226 1.00 84.06 88 ILE A O 1
ATOM 716 N N . PRO A 1 89 ? -8.582 -2.620 19.985 1.00 83.12 89 PRO A N 1
ATOM 717 C CA . PRO A 1 89 ? -8.930 -3.479 21.116 1.00 83.12 89 PRO A CA 1
ATOM 718 C C . PRO A 1 89 ? -7.787 -4.442 21.458 1.00 83.12 89 PRO A C 1
ATOM 720 O O . PRO A 1 89 ? -7.136 -4.969 20.558 1.00 83.12 89 PRO A O 1
ATOM 723 N N . ALA A 1 90 ? -7.631 -4.772 22.743 1.00 78.00 90 ALA A N 1
ATOM 724 C CA . ALA A 1 90 ? -6.622 -5.728 23.208 1.00 78.00 90 ALA A CA 1
ATOM 725 C C . ALA A 1 90 ? -6.774 -7.148 22.632 1.00 78.00 90 ALA A C 1
ATOM 727 O O . ALA A 1 90 ? -5.809 -7.903 22.570 1.00 78.00 90 ALA A O 1
ATOM 728 N N . ALA A 1 91 ? -7.981 -7.495 22.177 1.00 81.44 91 ALA A N 1
ATOM 729 C CA . ALA A 1 91 ? -8.277 -8.762 21.514 1.00 81.44 91 ALA A CA 1
ATOM 730 C C . ALA A 1 91 ? -7.841 -8.810 20.034 1.00 81.44 91 ALA A C 1
ATOM 732 O O . ALA A 1 91 ? -7.951 -9.856 19.399 1.00 81.44 91 ALA A O 1
ATOM 733 N N . SER 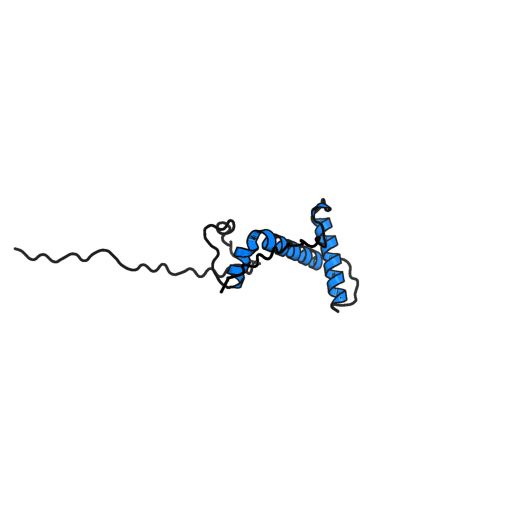A 1 92 ? -7.387 -7.693 19.454 1.00 80.00 92 SER A N 1
ATOM 734 C CA . SER A 1 92 ? -6.935 -7.674 18.061 1.00 80.00 92 SER A CA 1
ATOM 735 C C . SER A 1 92 ? -5.609 -8.419 17.899 1.00 80.00 92 SER A C 1
ATOM 737 O O . SER A 1 92 ? -4.698 -8.289 18.716 1.00 80.00 92 SER A O 1
ATOM 739 N N . ARG A 1 93 ? -5.459 -9.134 16.777 1.00 81.19 93 ARG A N 1
ATOM 740 C CA . ARG A 1 93 ? -4.227 -9.859 16.417 1.00 81.19 93 ARG A CA 1
ATOM 741 C C . ARG A 1 93 ? -3.003 -8.948 16.296 1.00 81.19 93 ARG A C 1
ATOM 743 O O . ARG A 1 93 ? -1.887 -9.426 16.454 1.00 81.19 93 ARG A O 1
ATOM 750 N N . ILE A 1 94 ? -3.205 -7.6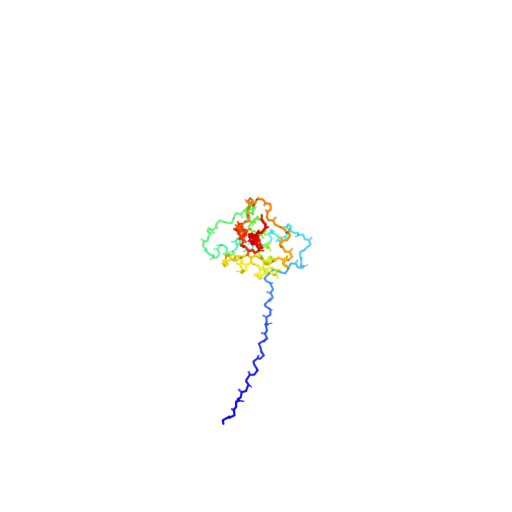55 16.029 1.00 80.31 94 ILE A N 1
ATOM 751 C CA . ILE A 1 94 ? -2.120 -6.669 15.911 1.00 80.31 94 ILE A CA 1
ATOM 752 C C . ILE A 1 94 ? -1.858 -5.902 17.210 1.00 80.31 94 ILE A C 1
ATOM 754 O O . ILE A 1 94 ? -0.932 -5.099 17.262 1.00 80.31 94 ILE A O 1
ATOM 758 N N . TRP A 1 95 ? -2.633 -6.147 18.273 1.00 75.75 95 TRP A N 1
ATOM 759 C CA . TRP A 1 95 ? -2.430 -5.487 19.566 1.00 75.75 95 TRP A CA 1
ATOM 760 C C . TRP A 1 95 ? -1.071 -5.825 20.188 1.00 75.75 95 TRP A C 1
ATOM 762 O O . TRP A 1 95 ? -0.387 -4.950 20.718 1.00 75.75 95 TRP A O 1
ATOM 772 N N . SER A 1 96 ? -0.654 -7.090 20.086 1.00 72.06 96 SER A N 1
ATOM 773 C CA . SER A 1 96 ? 0.642 -7.570 20.581 1.00 72.06 96 SER A CA 1
ATOM 774 C C . SER A 1 96 ? 1.827 -7.069 19.755 1.00 72.06 96 SER A C 1
ATOM 776 O O . SER A 1 96 ? 2.949 -7.049 20.254 1.00 72.06 96 SER A O 1
ATOM 778 N N . LEU A 1 97 ? 1.590 -6.598 18.526 1.00 69.69 97 LEU A N 1
ATOM 779 C CA . LEU A 1 97 ? 2.603 -6.009 17.647 1.00 69.69 97 LEU A CA 1
ATOM 780 C C . LEU A 1 97 ? 2.890 -4.541 18.003 1.00 69.69 97 LEU A C 1
ATOM 782 O O . LEU A 1 97 ? 3.231 -3.757 17.118 1.00 69.69 97 LEU A O 1
ATOM 786 N N . ALA A 1 98 ? 2.714 -4.165 19.280 1.00 56.19 98 ALA A N 1
ATOM 787 C CA . ALA A 1 98 ? 2.847 -2.805 19.790 1.00 56.19 98 ALA A CA 1
ATOM 788 C C . ALA A 1 98 ? 4.018 -2.073 19.108 1.00 56.19 98 ALA A C 1
ATOM 790 O O . ALA A 1 98 ? 5.114 -2.633 19.029 1.00 56.19 98 ALA A O 1
ATOM 791 N N . PRO A 1 99 ? 3.831 -0.831 18.623 1.00 49.00 99 PRO A N 1
ATOM 792 C CA . PRO A 1 99 ? 4.801 -0.219 17.730 1.00 49.00 99 PRO A CA 1
ATOM 793 C C . PRO A 1 99 ? 6.135 -0.062 18.455 1.00 49.00 99 PRO A C 1
ATOM 795 O O . PRO A 1 99 ? 6.249 0.718 19.404 1.00 49.00 99 PRO A O 1
ATOM 798 N N . TYR A 1 100 ? 7.164 -0.773 18.008 1.00 36.34 100 TYR A N 1
ATOM 799 C CA . TYR A 1 100 ? 8.537 -0.316 18.203 1.00 36.34 100 TYR A CA 1
ATOM 800 C C . TYR A 1 100 ? 8.644 1.066 17.523 1.00 36.34 100 TYR A C 1
ATOM 802 O O . TYR A 1 100 ? 7.984 1.241 16.494 1.00 36.34 100 TYR A O 1
ATOM 810 N N . PRO A 1 101 ? 9.338 2.077 18.092 1.00 39.88 101 PRO A N 1
ATOM 811 C CA . PRO A 1 101 ? 9.211 3.481 17.689 1.00 39.88 101 PRO A CA 1
ATOM 812 C C . PRO A 1 101 ? 9.233 3.637 16.165 1.00 39.88 101 PRO A C 1
ATOM 814 O O . PRO A 1 101 ? 10.224 3.369 15.486 1.00 39.88 101 PRO A O 1
ATOM 817 N N . ALA A 1 102 ? 8.059 3.989 15.643 1.00 41.72 102 ALA A N 1
ATOM 818 C CA . ALA A 1 102 ? 7.715 3.919 14.241 1.00 41.72 102 ALA A CA 1
ATOM 819 C C . ALA A 1 102 ? 8.528 4.940 13.444 1.00 41.72 102 ALA A C 1
ATOM 821 O O . ALA A 1 102 ? 8.266 6.138 13.501 1.00 41.72 102 ALA A O 1
ATOM 822 N N . ARG A 1 103 ? 9.487 4.465 12.643 1.00 40.25 103 ARG A N 1
ATOM 823 C CA . ARG A 1 103 ? 10.176 5.316 11.664 1.00 40.25 103 ARG A CA 1
ATOM 824 C C . ARG A 1 103 ? 9.308 5.612 10.432 1.00 40.25 103 ARG A C 1
ATOM 826 O O . ARG A 1 103 ? 9.634 6.550 9.715 1.00 40.25 103 ARG A O 1
ATOM 833 N N . ARG A 1 104 ? 8.224 4.862 10.165 1.00 48.41 104 ARG A N 1
ATOM 834 C CA . ARG A 1 104 ? 7.402 5.046 8.942 1.00 48.41 104 ARG A CA 1
ATOM 835 C C . ARG A 1 104 ? 5.929 4.600 8.981 1.00 48.41 104 ARG A C 1
ATOM 837 O O . ARG A 1 104 ? 5.299 4.580 7.933 1.00 48.41 104 ARG A O 1
ATOM 844 N N . SER A 1 105 ? 5.337 4.283 10.131 1.00 44.94 105 SER A N 1
ATOM 845 C CA . SER A 1 105 ? 3.894 3.993 10.205 1.00 44.94 105 SER A CA 1
ATOM 846 C C . SER A 1 105 ? 3.184 5.063 11.028 1.00 44.94 105 SER A C 1
ATOM 848 O O . SER A 1 105 ? 3.383 5.158 12.235 1.00 44.94 105 SER A O 1
ATOM 850 N N . SER A 1 106 ? 2.319 5.850 10.390 1.00 48.31 106 SER A N 1
ATOM 851 C CA . SER A 1 106 ? 1.428 6.840 11.023 1.00 48.31 106 SER A CA 1
ATOM 852 C C . SER A 1 106 ? 0.383 6.224 11.969 1.00 48.31 106 SER A C 1
ATOM 854 O O . SER A 1 106 ? -0.417 6.931 12.580 1.00 48.31 106 SER A O 1
ATOM 856 N N . LEU A 1 107 ? 0.407 4.903 12.135 1.00 43.91 107 LEU A N 1
ATOM 857 C CA . LEU A 1 107 ? -0.396 4.160 13.088 1.00 43.91 107 LEU A CA 1
AT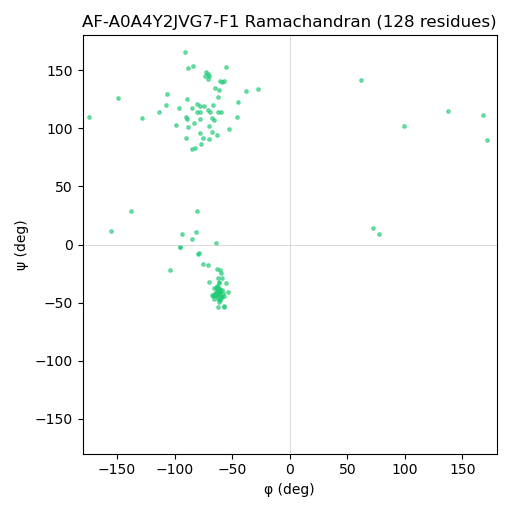OM 858 C C . LEU A 1 107 ? 0.312 4.147 14.448 1.00 43.91 107 LEU A C 1
ATOM 860 O O . LEU A 1 107 ? 1.048 3.214 14.747 1.00 43.91 107 LEU A O 1
ATOM 864 N N . CYS A 1 108 ? 0.144 5.220 15.228 1.00 46.09 108 CYS A N 1
ATOM 865 C CA . CYS A 1 108 ? -0.125 5.164 16.673 1.00 46.09 108 CYS A CA 1
ATOM 866 C C . CYS A 1 108 ? 0.024 6.539 17.334 1.00 46.09 108 CYS A C 1
ATOM 868 O O . CYS A 1 108 ? 1.130 7.017 17.579 1.00 46.09 108 CYS A O 1
ATOM 870 N N . LYS A 1 109 ? -1.099 7.105 17.787 1.00 39.38 109 LYS A N 1
ATOM 871 C CA . LYS A 1 109 ? -1.099 7.934 18.994 1.00 39.38 109 LYS A CA 1
ATOM 872 C C . LYS A 1 109 ? -1.380 7.007 20.175 1.00 39.38 109 LYS A C 1
ATOM 874 O O . LYS A 1 109 ? -2.533 6.736 20.502 1.00 39.38 109 LYS A O 1
ATOM 879 N N . ARG A 1 110 ? -0.324 6.476 20.800 1.00 40.06 110 ARG A N 1
ATOM 880 C CA . ARG A 1 110 ? -0.437 5.950 22.167 1.00 40.06 110 ARG A CA 1
ATOM 881 C C . ARG A 1 110 ? -0.624 7.158 23.076 1.00 40.06 110 ARG A C 1
ATOM 883 O O . ARG A 1 110 ? 0.349 7.752 23.523 1.00 40.06 110 ARG A O 1
ATOM 890 N N . THR A 1 111 ? -1.866 7.556 23.323 1.00 38.59 111 THR A N 1
ATOM 891 C CA . THR A 1 111 ? -2.155 8.255 24.570 1.00 38.59 111 THR A CA 1
ATOM 892 C C . THR A 1 111 ? -2.007 7.199 25.653 1.00 38.59 111 THR A C 1
ATOM 894 O O . THR A 1 111 ? -2.870 6.333 25.786 1.00 38.59 111 THR A O 1
ATOM 897 N N . PHE A 1 112 ? -0.875 7.219 26.360 1.00 33.00 112 PHE A N 1
ATOM 898 C CA . PHE A 1 112 ? -0.788 6.623 27.687 1.00 33.00 112 PHE A CA 1
ATOM 899 C C . PHE A 1 112 ? -1.934 7.234 28.498 1.00 33.00 112 PHE A C 1
ATOM 901 O O . PHE A 1 112 ? -1.881 8.400 28.884 1.00 33.00 112 PHE A O 1
ATOM 908 N N . GLY A 1 113 ? -3.030 6.488 28.622 1.00 32.78 113 GLY A N 1
ATOM 909 C CA . GLY A 1 113 ? -4.130 6.844 29.495 1.00 32.78 113 GLY A CA 1
ATOM 910 C C . GLY A 1 113 ? -3.612 6.749 30.916 1.00 32.78 113 GLY A C 1
ATOM 911 O O . GLY A 1 113 ? -3.133 5.693 31.321 1.00 32.78 113 GLY A O 1
ATOM 912 N N . ALA A 1 114 ? -3.660 7.876 31.617 1.00 34.62 114 ALA A N 1
ATOM 913 C CA . ALA A 1 114 ? -3.439 7.966 33.043 1.00 34.62 114 ALA A CA 1
ATOM 914 C C . ALA A 1 114 ? -4.207 6.847 33.757 1.00 34.62 114 ALA A C 1
ATOM 916 O O . ALA A 1 114 ? -5.427 6.730 33.617 1.00 34.62 114 ALA A O 1
ATOM 917 N N . GLU A 1 115 ? -3.483 6.031 34.513 1.00 33.56 115 GLU A N 1
ATOM 918 C CA . GLU A 1 115 ? -4.079 5.140 35.492 1.00 33.56 115 GLU A CA 1
ATOM 919 C C . GLU A 1 115 ? -4.665 6.025 36.598 1.00 33.56 115 GLU A C 1
ATOM 921 O O . GLU A 1 115 ? -3.962 6.539 37.466 1.00 33.56 115 GLU A O 1
ATOM 926 N N . GLN A 1 116 ? -5.969 6.283 36.490 1.00 34.22 116 GLN A N 1
ATOM 927 C CA . GLN A 1 116 ? -6.790 6.822 37.565 1.00 34.22 116 GLN A CA 1
ATOM 928 C C . GLN A 1 116 ? -6.802 5.793 38.701 1.00 34.22 116 GLN A C 1
ATOM 930 O O . GLN A 1 116 ? -7.602 4.859 38.704 1.00 34.22 116 GLN A O 1
ATOM 935 N N . VAL A 1 117 ? -5.901 5.964 39.665 1.00 37.28 117 VAL A N 1
ATOM 936 C CA . VAL A 1 117 ? -6.035 5.376 40.998 1.00 37.28 117 VAL A CA 1
ATOM 937 C C . VAL A 1 117 ? -7.092 6.202 41.726 1.00 37.28 117 VAL A C 1
ATOM 939 O O . VAL A 1 117 ? -6.777 7.227 42.324 1.00 37.28 117 VAL A O 1
ATOM 942 N N . ASP A 1 118 ? -8.356 5.777 41.637 1.00 33.66 118 ASP A N 1
ATOM 943 C CA . ASP A 1 118 ? -9.409 6.266 42.526 1.00 33.66 118 ASP A CA 1
ATOM 944 C C . ASP A 1 118 ? -9.797 5.200 43.564 1.00 33.66 118 ASP A C 1
ATOM 946 O O . ASP A 1 118 ? -10.030 4.021 43.295 1.00 33.66 118 ASP A O 1
ATOM 950 N N . THR A 1 119 ? -9.777 5.719 44.778 1.00 47.62 119 THR A N 1
ATOM 951 C CA . THR A 1 119 ? -10.051 5.249 46.123 1.00 47.62 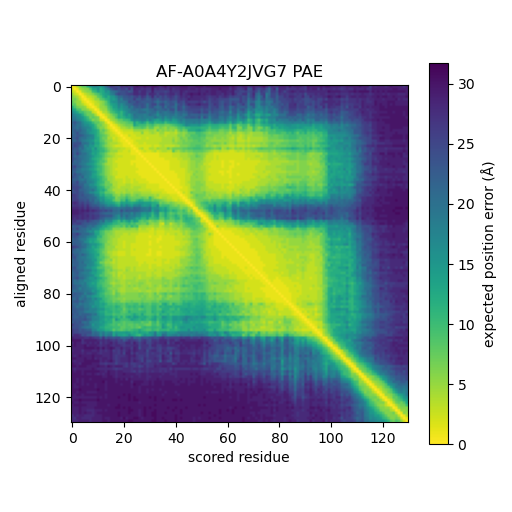119 THR A CA 1
ATOM 952 C C . THR A 1 119 ? -11.048 4.097 46.310 1.00 47.62 119 THR A C 1
ATOM 954 O O . THR A 1 119 ? -12.190 4.121 45.864 1.00 47.62 119 THR A O 1
ATOM 957 N N . ARG A 1 120 ? -10.650 3.125 47.147 1.00 37.97 120 ARG A N 1
ATOM 958 C CA . ARG A 1 120 ? -11.480 2.550 48.229 1.00 37.97 120 ARG A CA 1
ATOM 959 C C . ARG A 1 120 ? -10.661 1.567 49.065 1.00 37.97 120 ARG A C 1
ATOM 961 O O . ARG A 1 120 ? -10.375 0.468 48.603 1.00 37.97 120 ARG A O 1
ATOM 968 N N . ARG A 1 121 ? -10.354 1.958 50.308 1.00 41.97 121 ARG A N 1
ATOM 969 C CA . ARG A 1 121 ? -10.238 1.137 51.542 1.00 41.97 121 ARG A CA 1
ATOM 970 C C . ARG A 1 121 ? -9.658 2.054 52.631 1.00 41.97 121 ARG A C 1
ATOM 972 O O . ARG A 1 121 ? -8.480 2.363 52.619 1.00 41.97 121 ARG A O 1
ATOM 979 N N . LYS A 1 122 ? -10.526 2.739 53.376 1.00 39.25 122 LYS A N 1
ATOM 980 C CA . LYS A 1 122 ? -11.085 2.343 54.687 1.00 39.25 122 LYS A CA 1
ATOM 981 C C . LYS A 1 122 ? -10.311 3.059 55.803 1.00 39.25 122 LYS A C 1
ATOM 983 O O . LYS A 1 122 ? -9.198 2.677 56.135 1.00 39.25 122 LYS A O 1
ATOM 988 N N . ALA A 1 123 ? -10.923 4.117 56.334 1.00 47.12 123 ALA A N 1
ATOM 989 C CA . ALA A 1 123 ? -10.459 4.832 57.517 1.00 47.12 123 ALA A CA 1
ATOM 990 C C . ALA A 1 123 ? -10.342 3.875 58.722 1.00 47.12 123 ALA A C 1
ATOM 992 O O . ALA A 1 123 ? -11.224 3.026 58.895 1.00 47.12 123 ALA A O 1
ATOM 993 N N . PRO A 1 124 ? -9.309 3.999 59.569 1.00 44.22 124 PRO A N 1
ATOM 994 C CA . PRO A 1 124 ? -9.342 3.417 60.899 1.00 44.22 124 PRO A CA 1
ATOM 995 C C . PRO A 1 124 ? -10.145 4.331 61.834 1.00 44.22 124 PRO A C 1
ATOM 997 O O . PRO A 1 124 ? -9.822 5.503 62.018 1.00 44.22 124 PRO A O 1
ATOM 1000 N N . ASN A 1 125 ? -11.215 3.775 62.405 1.00 44.25 125 ASN A N 1
ATOM 1001 C CA . ASN A 1 125 ? -11.964 4.384 63.495 1.00 44.25 125 ASN A CA 1
ATOM 1002 C C . ASN A 1 125 ? -11.061 4.531 64.726 1.00 44.25 125 ASN A C 1
ATOM 1004 O O . ASN A 1 125 ? -10.489 3.552 65.203 1.00 44.25 125 ASN A O 1
ATOM 1008 N N . THR A 1 126 ? -11.000 5.747 65.257 1.00 44.59 126 THR A N 1
ATOM 1009 C CA . THR A 1 126 ? -10.526 6.050 66.607 1.00 44.59 126 THR A CA 1
ATOM 1010 C C . THR A 1 126 ? -11.489 5.433 67.620 1.00 44.59 126 THR A C 1
ATOM 1012 O O . THR A 1 126 ? -12.602 5.926 67.804 1.00 44.59 126 THR A O 1
ATOM 1015 N N . SER A 1 127 ? -11.066 4.359 68.282 1.00 46.50 127 SER A N 1
ATOM 1016 C CA . SER A 1 127 ? -11.683 3.894 69.523 1.00 46.50 127 SER A CA 1
ATOM 1017 C C . SER A 1 127 ? -10.974 4.561 70.696 1.00 46.50 127 SER A C 1
ATOM 1019 O O . SER A 1 127 ? -9.813 4.279 70.974 1.00 46.50 127 SER A O 1
ATOM 1021 N N . ALA A 1 128 ? -11.690 5.468 71.355 1.00 44.19 128 ALA A N 1
ATOM 1022 C CA . ALA A 1 128 ? -11.425 5.862 72.730 1.00 44.19 128 ALA A CA 1
ATOM 1023 C C . ALA A 1 128 ? -11.869 4.735 73.681 1.00 44.19 128 ALA A C 1
ATOM 1025 O O . ALA A 1 128 ? -12.876 4.085 73.392 1.00 44.19 128 ALA A O 1
ATOM 1026 N N . GLN A 1 129 ? -11.111 4.569 74.775 1.00 43.22 129 GLN A N 1
ATOM 1027 C CA . GLN A 1 129 ? -11.267 3.760 76.008 1.00 43.22 129 GLN A CA 1
ATOM 1028 C C . GLN A 1 129 ? -9.878 3.149 76.286 1.00 43.22 129 GLN A C 1
ATOM 1030 O O . GLN A 1 129 ? -9.358 2.437 75.434 1.00 43.22 129 GLN A O 1
ATOM 1035 N N . VAL A 1 130 ? -9.159 3.463 77.366 1.00 39.78 130 VAL A N 1
ATOM 1036 C CA . VAL A 1 130 ? -9.519 3.622 78.789 1.00 39.78 130 VAL A CA 1
ATOM 1037 C C . VAL A 1 130 ? -8.685 4.734 79.422 1.00 39.78 130 VAL A C 1
ATOM 1039 O O . VAL A 1 130 ? -7.507 4.866 79.022 1.00 39.78 130 VAL A O 1
#

Nearest PDB structures (foldseek):
  4ne1-assembly1_K  TM=3.443E-01  e=6.137E+00  Homo sapiens

Sequence (130 aa):
MQEKRIVVHTAIVKDDPLIDISRFNSLTRLLRVTAYALLFLGKLGGKSTQTCPLVAAEISEAEEFWMKQVHREHFDFEITRLNRGQQIPAASRIWSLAPYPARRSSLCKRTFGAEQVDTRRKAPNTSAQV